Protein AF-A0A3D3L4N7-F1 (afdb_monomer_lite)

Foldseek 3Di:
DDDDDDDPPVVVVVLVVVCVVVVHDSVVVVVVVVVCVVVPVVPVPPPPPPPQDPCNVCVVVPPPDDPVDPDPPDDVVVCVCPCVVVPPDD

Sequence (90 aa):
MKATIEIPDELYRRVKAKTALQGRAIREVTVELYQRWLEGDAAGEAAEKPFVSAYEMMKDYCGKYNSGISDLSTNPVHLEGFGSDSMGHR

Secondary structure (DSSP, 8-state):
--------HHHHHHHHHHHHHTT--HHHHHHHHHHHHHT-TTSSS--------HHHHHTTTTTS---S-S-SS--HHHHTTTTSTTS---

Radius of gyration: 26.36 Å; chains: 1; bounding box: 55×46×54 Å

Structure (mmCIF, N/CA/C/O backbone):
data_AF-A0A3D3L4N7-F1
#
_entry.id   AF-A0A3D3L4N7-F1
#
loop_
_atom_site.group_PDB
_atom_site.id
_atom_site.type_symbol
_atom_site.label_atom_id
_atom_site.label_alt_id
_atom_site.label_comp_id
_atom_site.label_asym_id
_atom_site.label_entity_id
_atom_site.label_seq_id
_atom_site.pdbx_PDB_ins_code
_atom_site.Cartn_x
_atom_site.Cartn_y
_atom_site.Cartn_z
_atom_site.occupancy
_atom_site.B_iso_or_equiv
_atom_site.auth_seq_id
_atom_site.auth_comp_id
_atom_site.auth_asym_id
_atom_site.auth_atom_id
_atom_site.pdbx_PDB_model_num
ATOM 1 N N . MET A 1 1 ? -7.535 17.165 10.744 1.00 84.12 1 MET A N 1
ATOM 2 C CA . MET A 1 1 ? -8.886 16.612 10.994 1.00 84.12 1 MET A CA 1
ATOM 3 C C . MET A 1 1 ? -8.745 15.267 11.703 1.00 84.12 1 MET A C 1
ATOM 5 O O . MET A 1 1 ? -7.775 14.572 11.423 1.00 84.12 1 MET A O 1
ATOM 9 N N . LYS A 1 2 ? -9.646 14.916 12.632 1.00 86.06 2 LYS A N 1
ATOM 10 C CA . LYS A 1 2 ? -9.695 13.591 13.278 1.00 86.06 2 LYS A CA 1
ATOM 11 C C . LYS A 1 2 ? -10.911 12.839 12.736 1.00 86.06 2 LYS A C 1
ATOM 13 O O . LYS A 1 2 ? -11.990 13.416 12.693 1.00 86.06 2 LYS A O 1
ATOM 18 N N . ALA A 1 3 ? -10.720 11.584 12.348 1.00 88.75 3 ALA A N 1
ATOM 19 C CA . ALA A 1 3 ? -11.780 10.673 11.935 1.00 88.75 3 ALA A CA 1
ATOM 20 C C . ALA A 1 3 ? -11.652 9.371 12.734 1.00 88.75 3 ALA A C 1
ATOM 22 O O . ALA A 1 3 ? -10.537 8.959 13.061 1.00 88.75 3 ALA A O 1
ATOM 23 N N . THR A 1 4 ? -12.784 8.751 13.054 1.00 92.94 4 THR A N 1
ATOM 24 C CA . THR A 1 4 ? -12.847 7.435 13.697 1.00 92.94 4 THR A CA 1
ATOM 25 C C . THR A 1 4 ? -13.462 6.469 12.695 1.00 92.94 4 THR A C 1
ATOM 27 O O . THR A 1 4 ? -14.533 6.749 12.167 1.00 92.94 4 THR A O 1
ATOM 30 N N . ILE A 1 5 ? -12.767 5.368 12.417 1.00 89.00 5 ILE A N 1
ATOM 31 C CA . ILE A 1 5 ? -13.202 4.316 11.496 1.00 89.00 5 ILE A CA 1
ATOM 32 C C . ILE A 1 5 ? -13.242 2.991 12.248 1.00 89.00 5 ILE A C 1
ATOM 34 O O . ILE A 1 5 ? -12.336 2.695 13.030 1.00 89.00 5 ILE A O 1
ATOM 38 N N . GLU A 1 6 ? -14.285 2.203 12.020 1.00 93.88 6 GLU A N 1
ATOM 39 C CA . GLU A 1 6 ? -14.378 0.849 12.556 1.00 93.88 6 GLU A CA 1
ATOM 40 C C . GLU A 1 6 ? -13.681 -0.116 11.597 1.00 93.88 6 GLU A C 1
ATOM 42 O O . GLU A 1 6 ? -13.991 -0.167 10.408 1.00 93.88 6 GLU A O 1
ATOM 47 N N . ILE A 1 7 ? -12.695 -0.855 12.107 1.00 91.56 7 IL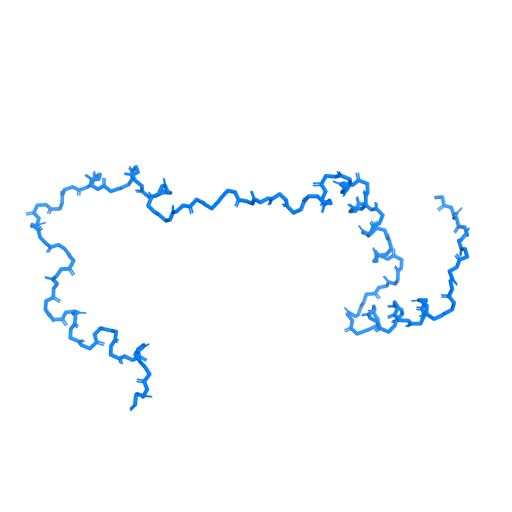E A N 1
ATOM 48 C CA . ILE A 1 7 ? -11.907 -1.820 11.336 1.00 91.56 7 ILE A CA 1
ATOM 49 C C . ILE A 1 7 ? -12.099 -3.188 11.993 1.00 91.56 7 ILE A C 1
ATOM 51 O O . ILE A 1 7 ? -11.917 -3.287 13.209 1.00 91.56 7 ILE A O 1
ATOM 55 N N . PRO A 1 8 ? -12.412 -4.251 11.230 1.00 96.81 8 PRO A N 1
ATOM 56 C CA . PRO A 1 8 ? -12.458 -5.605 11.770 1.00 96.81 8 PRO A CA 1
ATOM 57 C C . PRO A 1 8 ? -11.152 -5.967 12.492 1.00 96.81 8 PRO A C 1
ATOM 59 O O . PRO A 1 8 ? -10.062 -5.728 11.963 1.00 96.81 8 PRO A O 1
ATOM 62 N N . ASP A 1 9 ? -11.250 -6.569 13.683 1.00 93.94 9 ASP A N 1
ATOM 63 C CA . ASP A 1 9 ? -10.084 -6.823 14.548 1.00 93.94 9 ASP A CA 1
ATOM 64 C C . ASP A 1 9 ? -9.012 -7.670 13.845 1.00 93.94 9 ASP A C 1
ATOM 66 O O . ASP A 1 9 ? -7.820 -7.373 13.914 1.00 93.94 9 ASP A O 1
ATOM 70 N N . GLU A 1 10 ? -9.427 -8.682 13.080 1.00 95.38 10 GLU A N 1
ATOM 71 C CA . GLU A 1 10 ? -8.506 -9.528 12.318 1.00 95.38 10 GLU A CA 1
ATOM 72 C C . GLU A 1 10 ? -7.676 -8.719 11.307 1.00 95.38 10 GLU A C 1
ATOM 74 O O . GLU A 1 10 ? -6.453 -8.877 11.217 1.00 95.38 10 GLU A O 1
ATOM 79 N N . LEU A 1 11 ? -8.322 -7.798 10.586 1.00 93.38 11 LEU A N 1
ATOM 80 C CA . LEU A 1 11 ? -7.654 -6.931 9.620 1.00 93.38 11 LEU A CA 1
ATOM 81 C C . LEU A 1 11 ? -6.681 -5.984 10.331 1.00 93.38 11 LEU A C 1
ATOM 83 O O . LEU A 1 11 ? -5.529 -5.849 9.910 1.00 93.38 11 LEU A O 1
ATOM 87 N N . TYR A 1 12 ? -7.112 -5.384 11.442 1.00 93.88 12 TYR A N 1
ATOM 88 C CA . TYR A 1 12 ? -6.266 -4.500 12.237 1.00 93.88 12 TYR A CA 1
ATOM 89 C C . TYR A 1 12 ? -5.020 -5.220 12.774 1.00 93.88 12 TYR A C 1
ATOM 91 O O . TYR A 1 12 ? -3.910 -4.689 12.670 1.00 93.88 12 TYR A O 1
ATOM 99 N N . ARG A 1 13 ? -5.159 -6.457 13.272 1.00 94.62 13 ARG A N 1
ATOM 100 C CA . ARG A 1 13 ? -4.025 -7.273 13.743 1.00 94.62 13 ARG A CA 1
ATOM 101 C C . ARG A 1 13 ? -3.010 -7.544 12.639 1.00 94.62 13 ARG A C 1
ATOM 103 O O . ARG A 1 13 ? -1.810 -7.376 12.864 1.00 94.62 13 ARG A O 1
ATOM 110 N N . ARG A 1 14 ? -3.474 -7.924 11.445 1.00 95.00 14 ARG A N 1
ATOM 111 C CA . ARG A 1 14 ? -2.599 -8.191 10.291 1.00 95.00 14 ARG A CA 1
ATOM 112 C C . ARG A 1 14 ? -1.843 -6.940 9.853 1.00 95.00 14 ARG A C 1
ATOM 114 O O . ARG A 1 14 ? -0.636 -7.006 9.617 1.00 95.00 14 ARG A O 1
ATOM 121 N N . VAL A 1 15 ? -2.530 -5.800 9.787 1.00 93.19 15 VAL A N 1
ATOM 122 C CA . VAL A 1 15 ? -1.904 -4.515 9.448 1.00 93.19 15 VAL A CA 1
ATOM 123 C C . VAL A 1 15 ? -0.875 -4.132 10.507 1.00 93.19 15 VAL A C 1
ATOM 125 O O . VAL A 1 15 ? 0.268 -3.861 10.153 1.00 93.19 15 VAL A O 1
ATOM 128 N N . LYS A 1 16 ? -1.227 -4.206 11.796 1.00 93.00 16 LYS A N 1
ATOM 129 C CA . LYS A 1 16 ? -0.320 -3.893 12.910 1.00 93.00 16 LYS A CA 1
ATOM 130 C C . LYS A 1 16 ? 0.952 -4.742 12.882 1.00 93.00 16 LYS A C 1
ATOM 132 O O . LYS A 1 16 ? 2.040 -4.208 13.084 1.00 93.00 16 LYS A O 1
ATOM 137 N N . ALA A 1 17 ? 0.830 -6.043 12.612 1.00 95.56 17 ALA A N 1
ATOM 138 C CA . ALA A 1 17 ? 1.984 -6.926 12.470 1.00 95.56 17 ALA A CA 1
ATOM 139 C C . ALA A 1 17 ? 2.876 -6.497 11.293 1.00 95.56 17 ALA A C 1
ATOM 141 O O . ALA A 1 17 ? 4.086 -6.345 11.456 1.00 95.56 17 ALA A O 1
ATOM 142 N N . LYS A 1 18 ? 2.281 -6.224 10.125 1.00 94.56 18 LYS A N 1
ATOM 143 C CA . LYS A 1 18 ? 3.016 -5.792 8.928 1.00 94.56 18 LYS A CA 1
ATOM 144 C C . LYS A 1 18 ? 3.735 -4.456 9.134 1.00 94.56 18 LYS A C 1
ATOM 146 O O . LYS A 1 18 ? 4.897 -4.335 8.757 1.00 94.56 18 LYS A O 1
ATOM 151 N N . THR A 1 19 ? 3.083 -3.470 9.750 1.00 95.44 19 THR A N 1
ATOM 152 C CA . THR A 1 19 ? 3.699 -2.160 10.003 1.00 95.44 19 THR A CA 1
ATOM 153 C C . THR A 1 19 ? 4.806 -2.243 11.050 1.00 95.44 19 THR A C 1
ATOM 155 O O . THR A 1 19 ? 5.832 -1.588 10.891 1.00 95.44 19 THR A O 1
ATOM 158 N N . ALA A 1 20 ? 4.643 -3.090 12.075 1.00 93.62 20 ALA A N 1
ATOM 159 C CA . ALA A 1 20 ? 5.680 -3.334 13.077 1.00 93.62 20 ALA A CA 1
ATOM 160 C C . ALA A 1 20 ? 6.942 -3.953 12.457 1.00 93.62 20 ALA A C 1
ATOM 162 O O . ALA A 1 20 ? 8.042 -3.486 12.734 1.00 93.62 20 ALA A O 1
ATOM 163 N N . LEU A 1 21 ? 6.785 -4.937 11.562 1.00 94.44 21 LEU A N 1
ATOM 164 C CA . LEU A 1 21 ? 7.909 -5.535 10.829 1.00 94.44 21 LEU A CA 1
ATOM 165 C C . LEU A 1 21 ? 8.645 -4.524 9.940 1.00 94.44 21 LEU A C 1
ATOM 167 O O . LEU A 1 21 ? 9.851 -4.631 9.751 1.00 94.44 21 LEU A O 1
ATOM 171 N N . GLN A 1 22 ? 7.927 -3.539 9.402 1.00 92.12 22 GLN A N 1
ATOM 172 C CA . GLN A 1 22 ? 8.497 -2.480 8.568 1.00 92.12 22 GLN A CA 1
ATOM 173 C C . GLN A 1 22 ? 9.038 -1.293 9.384 1.00 92.12 22 GLN A C 1
ATOM 175 O O . GLN A 1 22 ? 9.586 -0.366 8.794 1.00 92.12 22 GLN A O 1
ATOM 180 N N . GLY A 1 23 ? 8.863 -1.288 10.712 1.00 94.06 23 GLY A N 1
ATOM 181 C CA . GLY A 1 23 ? 9.249 -0.169 11.575 1.00 94.06 23 GLY A CA 1
ATOM 182 C C . GLY A 1 23 ? 8.460 1.120 11.315 1.00 94.06 23 GLY A C 1
ATOM 183 O O . GLY A 1 23 ? 8.945 2.204 11.626 1.00 94.06 23 GLY A O 1
ATOM 184 N N . ARG A 1 24 ? 7.262 1.023 10.725 1.00 94.25 24 ARG A N 1
ATOM 185 C CA . ARG A 1 24 ? 6.437 2.178 10.333 1.00 94.25 24 ARG A CA 1
ATOM 186 C C . ARG A 1 24 ? 5.232 2.339 11.249 1.00 94.25 24 ARG A C 1
ATOM 188 O O . ARG A 1 24 ? 4.664 1.358 11.736 1.00 94.25 24 ARG A O 1
ATOM 195 N N . ALA A 1 25 ? 4.788 3.578 11.445 1.00 92.62 25 ALA A N 1
ATOM 196 C CA . ALA A 1 25 ? 3.559 3.841 12.183 1.00 92.62 25 ALA A CA 1
ATOM 197 C C . ALA A 1 25 ? 2.326 3.496 11.330 1.00 92.62 25 ALA A C 1
ATOM 199 O O . ALA A 1 25 ? 2.269 3.818 10.143 1.00 92.62 25 ALA A O 1
ATOM 200 N N . ILE A 1 26 ? 1.287 2.917 11.950 1.00 90.75 26 ILE A N 1
ATOM 201 C CA . ILE A 1 26 ? 0.020 2.590 11.264 1.00 90.75 26 ILE A CA 1
ATOM 202 C C . ILE A 1 26 ? -0.557 3.829 10.571 1.00 90.75 26 ILE A C 1
ATOM 204 O O . ILE A 1 26 ? -0.976 3.750 9.424 1.00 90.75 26 ILE A O 1
ATOM 208 N N . ARG A 1 27 ? -0.502 4.993 11.231 1.00 90.62 27 ARG A N 1
ATOM 209 C CA . ARG A 1 27 ? -1.000 6.260 10.681 1.00 90.62 27 ARG A CA 1
ATOM 210 C C . ARG A 1 27 ? -0.339 6.634 9.353 1.00 90.62 27 ARG A C 1
ATOM 212 O O . ARG A 1 27 ? -1.039 7.075 8.450 1.00 90.62 27 ARG A O 1
ATOM 219 N N . GLU A 1 28 ? 0.976 6.480 9.238 1.00 91.56 28 GLU A N 1
ATOM 220 C CA . GLU A 1 28 ? 1.717 6.825 8.017 1.00 91.56 28 GLU A CA 1
ATOM 221 C C . GLU A 1 28 ? 1.309 5.918 6.861 1.00 91.56 28 GLU A C 1
ATOM 223 O O . GLU A 1 28 ? 0.998 6.399 5.775 1.00 91.56 28 GLU A O 1
ATOM 228 N N . VAL A 1 29 ? 1.236 4.612 7.127 1.00 92.25 29 VAL A N 1
ATOM 229 C CA . VAL A 1 29 ? 0.807 3.614 6.142 1.00 92.25 29 VAL A CA 1
ATOM 230 C C . VAL A 1 29 ? -0.637 3.863 5.714 1.00 92.25 29 VAL A C 1
ATOM 232 O O . VAL A 1 29 ? -0.947 3.795 4.531 1.00 92.25 29 VAL A O 1
ATOM 235 N N . THR A 1 30 ? -1.526 4.202 6.647 1.00 91.94 30 THR A N 1
ATOM 236 C CA . THR A 1 30 ? -2.921 4.533 6.342 1.00 91.94 30 THR A CA 1
ATOM 237 C C . THR A 1 30 ? -3.040 5.777 5.457 1.00 91.94 30 THR A C 1
ATOM 239 O O . THR A 1 30 ? -3.815 5.758 4.507 1.00 91.94 30 THR A O 1
ATOM 242 N N . VAL A 1 31 ? -2.277 6.842 5.729 1.00 91.94 31 VAL A N 1
ATOM 243 C CA . VAL A 1 31 ? -2.287 8.059 4.895 1.00 91.94 31 VAL A CA 1
ATOM 244 C C . VAL A 1 31 ? -1.779 7.761 3.487 1.00 91.94 31 VAL A C 1
ATOM 246 O O . VAL A 1 31 ? -2.435 8.144 2.524 1.00 91.94 31 VAL A O 1
ATOM 249 N N . GLU A 1 32 ? -0.669 7.032 3.368 1.00 90.75 32 GLU A N 1
ATOM 250 C CA . GLU A 1 32 ? -0.116 6.618 2.075 1.00 90.75 32 GLU A CA 1
ATOM 251 C C . GLU A 1 32 ? -1.112 5.760 1.285 1.00 90.75 32 GLU A C 1
ATOM 253 O O . GLU A 1 32 ? -1.274 5.951 0.085 1.00 90.75 32 GLU A O 1
ATOM 258 N N . LEU A 1 33 ? -1.819 4.838 1.946 1.00 90.12 33 LEU A N 1
ATOM 259 C CA . LEU A 1 33 ? -2.851 4.025 1.304 1.00 90.12 33 LEU A CA 1
ATOM 260 C C . LEU A 1 33 ? -4.039 4.866 0.832 1.00 90.12 33 LEU A C 1
ATOM 262 O O . LEU A 1 33 ? -4.525 4.631 -0.268 1.00 90.12 33 LEU A O 1
ATOM 266 N N . TYR A 1 34 ? -4.487 5.852 1.617 1.00 91.25 34 TYR A N 1
ATOM 267 C CA . TYR A 1 34 ? -5.539 6.772 1.178 1.00 91.25 34 TYR A CA 1
ATOM 268 C C . TYR A 1 34 ? -5.093 7.629 -0.007 1.00 91.25 34 TYR A C 1
ATOM 270 O O . TYR A 1 34 ? -5.861 7.794 -0.947 1.00 91.25 34 TYR A O 1
ATOM 278 N N . GLN A 1 35 ? -3.861 8.142 0.014 1.00 90.94 35 GLN A N 1
ATOM 279 C CA . GLN A 1 35 ? -3.292 8.894 -1.106 1.00 90.94 35 GLN A CA 1
ATOM 280 C C . GLN A 1 35 ? -3.217 8.026 -2.357 1.00 90.94 35 GLN A C 1
ATOM 282 O O . GLN A 1 35 ? -3.773 8.405 -3.376 1.00 90.94 35 GLN A O 1
ATOM 287 N N . ARG A 1 36 ? -2.654 6.819 -2.253 1.00 88.56 36 ARG A N 1
ATOM 288 C CA . ARG A 1 36 ? -2.596 5.862 -3.366 1.00 88.56 36 ARG A CA 1
ATOM 289 C C . ARG A 1 36 ? -3.965 5.459 -3.884 1.00 88.56 36 ARG A C 1
ATOM 291 O O . ARG A 1 36 ? -4.105 5.241 -5.075 1.00 88.56 36 ARG A O 1
ATOM 298 N N . TRP A 1 37 ? -4.952 5.320 -3.004 1.00 86.62 37 TRP A N 1
ATOM 299 C CA . TRP A 1 37 ? -6.318 5.005 -3.407 1.00 86.62 37 TRP A CA 1
ATOM 300 C C . TRP A 1 37 ? -6.944 6.167 -4.190 1.00 86.62 37 TRP A C 1
ATOM 302 O O . TRP A 1 37 ? -7.525 5.941 -5.243 1.00 86.62 37 TRP A O 1
ATOM 312 N N . LEU A 1 38 ? -6.740 7.412 -3.744 1.00 87.88 38 LEU A N 1
ATOM 313 C CA . LEU A 1 38 ? -7.190 8.614 -4.462 1.00 87.88 38 LEU A CA 1
ATOM 314 C C . LEU A 1 38 ? -6.422 8.856 -5.769 1.00 87.88 38 LEU A C 1
ATOM 316 O O . LEU A 1 38 ? -7.001 9.307 -6.750 1.00 87.88 38 LEU A O 1
ATOM 320 N N . GLU A 1 39 ? -5.130 8.543 -5.790 1.00 84.31 39 GLU A N 1
ATOM 321 C CA . GLU A 1 39 ? -4.286 8.545 -6.987 1.00 84.31 39 GLU A CA 1
ATOM 322 C C . GLU A 1 39 ? -4.633 7.376 -7.933 1.00 84.31 39 GLU A C 1
ATOM 324 O O . GLU A 1 39 ? -4.161 7.350 -9.067 1.00 84.31 39 GLU A O 1
ATOM 329 N N . GLY A 1 40 ? -5.438 6.402 -7.481 1.00 61.06 40 GLY A N 1
ATOM 330 C CA . GLY A 1 40 ? -5.381 5.017 -7.947 1.00 61.06 40 GLY A CA 1
ATOM 331 C C . GLY A 1 40 ? -6.702 4.306 -8.237 1.00 61.06 40 GLY A C 1
ATOM 332 O O . GLY A 1 40 ? -6.660 3.097 -8.442 1.00 61.06 40 GLY A O 1
ATOM 333 N N . ASP A 1 41 ? -7.808 5.026 -8.446 1.00 53.69 41 ASP A N 1
ATOM 334 C CA . ASP A 1 41 ? -8.745 4.639 -9.525 1.00 53.69 41 ASP A CA 1
ATOM 335 C C . ASP A 1 41 ? -8.079 4.766 -10.921 1.00 53.69 41 ASP A C 1
ATOM 337 O O . ASP A 1 41 ? -8.655 4.376 -11.929 1.00 53.69 41 ASP A O 1
ATOM 341 N N . ALA A 1 42 ? -6.821 5.230 -10.988 1.00 51.66 42 ALA A N 1
ATOM 342 C CA . ALA A 1 42 ? -5.920 5.083 -12.134 1.00 51.66 42 ALA A CA 1
ATOM 343 C C . ALA A 1 42 ? -4.912 3.912 -12.001 1.00 51.66 42 ALA A C 1
ATOM 345 O O . ALA A 1 42 ? -4.044 3.758 -12.856 1.00 51.66 42 ALA A O 1
ATOM 34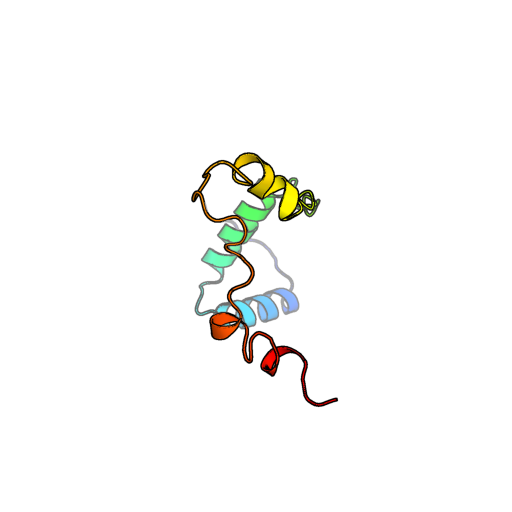6 N N . ALA A 1 43 ? -4.989 3.095 -10.938 1.00 49.84 43 ALA A N 1
ATOM 347 C CA . ALA A 1 43 ? -4.059 1.984 -10.670 1.00 49.84 43 ALA A CA 1
ATOM 348 C C . ALA A 1 43 ? -4.752 0.612 -10.508 1.00 49.84 43 ALA A C 1
ATOM 350 O O . ALA A 1 43 ? -4.093 -0.379 -10.186 1.00 49.84 43 ALA A O 1
ATOM 351 N N . GLY A 1 44 ? -6.073 0.546 -10.728 1.00 45.97 44 GLY A N 1
ATOM 352 C CA . GLY A 1 44 ? -6.820 -0.705 -10.935 1.00 45.97 44 GLY A CA 1
ATOM 353 C C . GLY A 1 44 ? -6.599 -1.311 -12.325 1.00 45.97 44 GLY A C 1
ATOM 354 O O . GLY A 1 44 ? -6.771 -2.510 -12.525 1.00 45.97 44 GLY A O 1
ATOM 355 N N . GLU A 1 45 ? -6.113 -0.507 -13.260 1.00 47.66 45 GLU A N 1
ATOM 356 C CA . GLU A 1 45 ? -5.384 -0.991 -14.415 1.00 47.66 45 GLU A CA 1
ATOM 357 C C . GLU A 1 45 ? -3.923 -0.962 -13.990 1.00 47.66 45 GLU A C 1
ATOM 359 O O . GLU A 1 45 ? -3.335 0.101 -13.788 1.00 47.66 45 GLU A O 1
ATOM 364 N N . ALA A 1 46 ? -3.313 -2.135 -13.818 1.00 48.75 46 ALA A N 1
ATOM 365 C CA . ALA A 1 46 ? -1.890 -2.227 -14.066 1.00 48.75 46 ALA A CA 1
ATOM 366 C C . ALA A 1 46 ? -1.727 -1.691 -15.485 1.00 48.75 46 ALA A C 1
ATOM 368 O O . ALA A 1 46 ? -1.996 -2.428 -16.428 1.00 48.75 46 ALA A O 1
ATOM 369 N N . ALA A 1 47 ? -1.427 -0.393 -15.615 1.00 51.62 47 ALA A N 1
ATOM 370 C CA . ALA A 1 47 ? -1.086 0.225 -16.872 1.00 51.62 47 ALA A CA 1
ATOM 371 C C . ALA A 1 47 ? -0.003 -0.681 -17.425 1.00 51.62 47 ALA A C 1
ATOM 373 O O . ALA A 1 47 ? 1.104 -0.741 -16.877 1.00 51.62 47 ALA A O 1
ATOM 374 N N . GLU A 1 48 ? -0.405 -1.501 -18.390 1.00 54.22 48 GLU A N 1
ATOM 375 C CA . GLU A 1 48 ? 0.438 -2.421 -19.106 1.00 54.22 48 GLU A CA 1
ATOM 376 C C . GLU A 1 48 ? 1.473 -1.495 -19.710 1.00 54.22 48 GLU A C 1
ATOM 378 O O . GLU A 1 48 ? 1.201 -0.788 -20.679 1.00 54.22 48 GLU A O 1
ATOM 383 N N . LYS A 1 49 ? 2.609 -1.337 -19.018 1.00 59.72 49 LYS A N 1
ATOM 384 C CA . LYS A 1 49 ? 3.694 -0.521 -19.538 1.00 59.72 49 LYS A CA 1
ATOM 385 C C . LYS A 1 49 ? 3.940 -1.142 -20.898 1.00 59.72 49 LYS A C 1
ATOM 387 O O . LYS A 1 49 ? 4.229 -2.345 -20.913 1.00 59.72 49 LYS A O 1
ATOM 392 N N . PRO A 1 50 ? 3.748 -0.397 -22.002 1.00 65.06 50 PRO A N 1
ATOM 393 C CA . PRO A 1 50 ? 3.896 -0.985 -23.315 1.00 65.06 50 PRO A CA 1
ATOM 394 C C . PRO A 1 50 ? 5.257 -1.662 -23.308 1.00 65.06 50 PRO A C 1
ATOM 396 O O . PRO A 1 50 ? 6.233 -1.073 -22.833 1.00 65.06 50 PRO A O 1
ATOM 399 N N . PHE A 1 51 ? 5.292 -2.940 -23.680 1.00 69.81 51 PHE A N 1
ATOM 400 C CA . PHE A 1 51 ? 6.542 -3.674 -23.751 1.00 69.81 51 PHE A CA 1
ATOM 401 C C . PHE A 1 51 ? 7.381 -3.005 -24.838 1.00 69.81 51 PHE A C 1
ATOM 403 O O . PHE A 1 51 ? 7.253 -3.312 -26.019 1.00 69.81 51 PHE A O 1
ATOM 410 N N . VAL A 1 52 ? 8.191 -2.025 -24.441 1.00 80.62 52 VAL A N 1
ATOM 411 C CA . VAL A 1 52 ? 9.120 -1.362 -25.343 1.00 80.62 52 VAL A CA 1
ATOM 412 C C . VAL A 1 52 ? 10.314 -2.287 -25.444 1.00 80.62 52 VAL A C 1
ATOM 414 O O . VAL A 1 52 ? 11.011 -2.546 -24.459 1.00 80.62 52 VAL A O 1
ATOM 417 N N . SER A 1 53 ? 10.526 -2.836 -26.635 1.00 84.12 53 SER A N 1
ATOM 418 C CA . SER A 1 53 ? 11.677 -3.701 -26.864 1.00 84.12 53 SER A CA 1
ATOM 419 C C . SER A 1 53 ? 12.976 -2.909 -26.676 1.00 84.12 53 SER A C 1
ATOM 421 O O . SER A 1 53 ? 13.047 -1.715 -26.979 1.00 84.12 53 SER A O 1
ATOM 423 N N . ALA A 1 54 ? 14.042 -3.582 -26.234 1.00 81.69 54 ALA A N 1
ATOM 424 C CA . ALA A 1 54 ? 15.368 -2.963 -26.143 1.00 81.69 54 ALA A CA 1
ATOM 425 C C . ALA A 1 54 ? 15.813 -2.346 -27.487 1.00 81.69 54 ALA A C 1
ATOM 427 O O . ALA A 1 54 ? 16.510 -1.333 -27.504 1.00 81.69 54 ALA A O 1
ATOM 428 N N . TYR A 1 55 ? 15.356 -2.917 -28.609 1.00 82.94 55 TYR A N 1
ATOM 429 C CA . TYR A 1 55 ? 15.565 -2.372 -29.948 1.00 82.94 55 TYR A CA 1
ATOM 430 C C . TYR A 1 55 ? 14.914 -0.993 -30.125 1.00 82.94 55 TYR A C 1
ATOM 432 O O . TYR A 1 55 ? 15.582 -0.054 -30.552 1.00 82.94 55 TYR A O 1
ATOM 440 N N . GLU A 1 56 ? 13.639 -0.837 -29.763 1.00 87.06 56 GLU A N 1
ATOM 441 C CA . GLU A 1 56 ? 12.920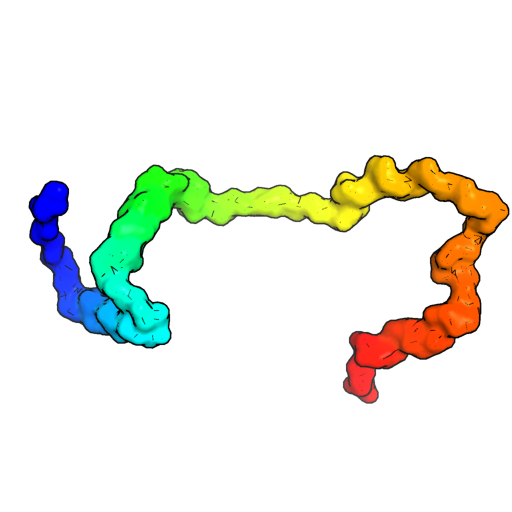 0.433 -29.927 1.00 87.06 56 GLU A CA 1
ATOM 442 C C . GLU A 1 56 ? 13.524 1.575 -29.109 1.00 87.06 56 GLU A C 1
ATOM 444 O O . GLU A 1 56 ? 13.546 2.709 -29.586 1.00 87.06 56 GLU A O 1
ATOM 449 N N . MET A 1 57 ? 14.057 1.278 -27.920 1.00 85.31 57 MET A N 1
ATOM 450 C CA . MET A 1 57 ? 14.741 2.269 -27.082 1.00 85.31 57 MET A CA 1
ATOM 451 C C . MET A 1 57 ? 16.080 2.727 -27.678 1.00 85.31 57 MET A C 1
ATOM 453 O O . MET A 1 57 ? 16.478 3.873 -27.481 1.00 85.31 57 MET A O 1
ATOM 457 N N . MET A 1 58 ? 16.787 1.838 -28.386 1.00 85.38 58 MET A N 1
ATOM 458 C CA . MET A 1 58 ? 18.178 2.055 -28.809 1.00 85.38 58 MET A CA 1
ATOM 459 C C . MET A 1 58 ? 18.345 2.347 -30.306 1.00 85.38 58 MET A C 1
ATOM 461 O O . MET A 1 58 ? 19.442 2.720 -30.726 1.00 85.38 58 MET A O 1
ATOM 465 N N . LYS A 1 59 ? 17.282 2.229 -31.113 1.00 86.94 59 LYS A N 1
ATOM 466 C CA . LYS A 1 59 ? 17.329 2.389 -32.580 1.00 86.94 59 LYS A CA 1
ATOM 467 C C . LYS A 1 59 ? 17.970 3.702 -33.041 1.00 86.94 59 LYS A C 1
ATOM 469 O O . LYS A 1 59 ? 18.721 3.700 -34.009 1.00 86.94 59 LYS A O 1
ATOM 474 N N . ASP A 1 60 ? 17.749 4.795 -32.311 1.00 85.69 60 ASP A N 1
ATOM 475 C CA . ASP A 1 60 ? 18.279 6.118 -32.664 1.00 85.69 60 ASP A CA 1
ATOM 476 C C . ASP A 1 60 ? 19.773 6.266 -3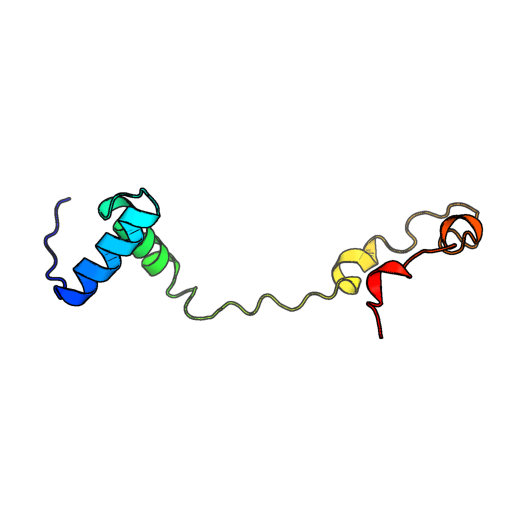2.342 1.00 85.69 60 ASP A C 1
ATOM 478 O O . ASP A 1 60 ? 20.393 7.265 -32.710 1.00 85.69 60 ASP A O 1
ATOM 482 N N . TYR A 1 61 ? 20.356 5.314 -31.616 1.00 81.88 61 TYR A N 1
ATOM 483 C CA . TYR A 1 61 ? 21.768 5.296 -31.238 1.00 81.88 61 TYR A CA 1
ATOM 484 C C . TYR A 1 61 ? 22.576 4.277 -32.048 1.00 81.88 61 TYR A C 1
ATOM 486 O O . TYR A 1 61 ? 23.797 4.414 -32.154 1.00 81.88 61 TYR A O 1
ATOM 494 N N . CYS A 1 62 ? 21.919 3.297 -32.672 1.00 77.06 62 CYS A N 1
ATOM 495 C CA . CYS A 1 62 ? 22.563 2.350 -33.574 1.00 77.06 62 CYS A CA 1
ATOM 496 C C . CYS A 1 62 ? 23.171 3.074 -34.790 1.00 77.06 62 CYS A C 1
ATOM 498 O O . CYS A 1 62 ? 22.477 3.758 -35.534 1.00 77.06 62 CYS A O 1
ATOM 500 N N . GLY A 1 63 ? 24.481 2.919 -35.001 1.00 75.19 63 GLY A N 1
ATOM 501 C CA . GLY A 1 63 ? 25.173 3.443 -36.187 1.00 75.19 63 GLY A CA 1
ATOM 502 C C . GLY A 1 63 ? 25.473 4.948 -36.183 1.00 75.19 63 GLY A C 1
ATOM 503 O O . GLY A 1 63 ? 25.993 5.455 -37.173 1.00 75.19 63 GLY A O 1
ATOM 504 N N . LYS A 1 64 ? 25.209 5.674 -35.084 1.00 78.19 64 LYS A N 1
ATOM 505 C CA . LYS A 1 64 ? 25.530 7.115 -34.974 1.00 78.19 64 LYS A CA 1
ATOM 506 C C . LYS A 1 64 ? 27.027 7.431 -35.020 1.00 78.19 64 LYS A C 1
ATOM 508 O O . LYS A 1 64 ? 27.396 8.566 -35.307 1.00 78.19 64 LYS A O 1
ATOM 513 N N . TYR A 1 65 ? 27.880 6.459 -34.717 1.00 72.38 65 TYR A N 1
ATOM 514 C CA . TYR A 1 65 ? 29.324 6.633 -34.700 1.00 72.38 65 TYR A CA 1
ATOM 515 C C . TYR A 1 65 ? 29.984 5.627 -35.639 1.00 72.38 65 TYR A C 1
ATOM 517 O O . TYR A 1 65 ? 29.797 4.421 -35.490 1.00 72.38 65 TYR A O 1
ATOM 525 N N . ASN A 1 66 ? 30.762 6.133 -36.595 1.00 74.62 66 ASN A N 1
ATOM 526 C CA . ASN A 1 66 ? 31.616 5.316 -37.443 1.00 74.62 66 ASN A CA 1
ATOM 527 C C . ASN A 1 66 ? 33.034 5.343 -36.866 1.00 74.62 66 ASN A C 1
ATOM 529 O O . ASN A 1 66 ? 33.732 6.350 -36.972 1.00 74.62 66 ASN A O 1
ATOM 533 N N . SER A 1 67 ? 33.448 4.239 -36.250 1.00 73.69 67 SER A N 1
ATOM 534 C CA . SER A 1 67 ? 34.790 4.080 -35.683 1.00 73.69 67 SER A CA 1
ATOM 535 C C . SER A 1 67 ? 35.884 3.884 -36.736 1.00 73.69 67 SER A C 1
ATOM 537 O O . SER A 1 67 ? 37.059 3.855 -36.382 1.00 73.69 67 SER A O 1
ATOM 539 N N . GLY A 1 68 ? 35.525 3.698 -38.013 1.00 75.50 68 GLY A N 1
ATOM 540 C CA . GLY A 1 68 ? 36.458 3.312 -39.074 1.00 75.50 68 GLY A CA 1
ATOM 541 C C . GLY A 1 68 ? 36.931 1.855 -38.988 1.00 75.50 68 GLY A C 1
ATOM 542 O O . GLY A 1 68 ? 37.706 1.417 -39.834 1.00 75.50 68 GLY A O 1
ATOM 543 N N . ILE A 1 69 ? 36.457 1.098 -37.994 1.00 70.12 69 ILE A N 1
ATOM 544 C CA . ILE A 1 69 ? 36.765 -0.317 -37.785 1.00 70.12 69 ILE A CA 1
ATOM 545 C C . ILE A 1 69 ? 35.499 -1.107 -38.116 1.00 70.12 69 ILE A C 1
ATOM 547 O O . ILE A 1 69 ? 34.438 -0.840 -37.554 1.00 70.12 69 ILE A O 1
ATOM 551 N N . SER A 1 70 ? 35.606 -2.062 -39.043 1.00 64.69 70 SER A N 1
ATOM 552 C CA . SER A 1 70 ? 34.464 -2.816 -39.581 1.00 64.69 70 SER A CA 1
ATOM 553 C C . SER A 1 70 ? 33.749 -3.674 -38.541 1.00 64.69 70 SER A C 1
ATOM 555 O O . SER A 1 70 ? 32.557 -3.925 -38.676 1.00 64.69 70 SER A O 1
ATOM 557 N N . ASP A 1 71 ? 34.477 -4.126 -37.522 1.00 73.19 71 ASP A N 1
ATOM 558 C CA . ASP A 1 71 ? 33.942 -4.969 -36.467 1.00 73.19 71 ASP A CA 1
ATOM 559 C C . ASP A 1 71 ? 34.508 -4.553 -35.108 1.00 73.19 71 ASP A C 1
ATOM 561 O O . ASP A 1 71 ? 35.675 -4.779 -34.796 1.00 73.19 71 ASP A O 1
ATOM 565 N N . LEU A 1 72 ? 33.664 -3.902 -34.311 1.00 69.19 72 LEU A N 1
ATOM 566 C CA . LEU A 1 72 ? 33.949 -3.588 -32.910 1.00 69.19 72 LEU A CA 1
ATOM 567 C C . LEU A 1 72 ? 33.391 -4.648 -31.950 1.00 69.19 72 LEU A C 1
ATOM 569 O O . LEU A 1 72 ? 33.711 -4.624 -30.764 1.00 69.19 72 LEU A O 1
ATOM 573 N N . SER A 1 73 ? 32.525 -5.534 -32.444 1.00 66.38 73 SER A N 1
ATOM 574 C CA . SER A 1 73 ? 31.827 -6.549 -31.651 1.00 66.38 73 SER A CA 1
ATOM 575 C C . SER A 1 73 ? 32.591 -7.868 -31.559 1.00 66.38 73 SER A C 1
ATOM 577 O O . SER A 1 73 ? 32.413 -8.602 -30.589 1.00 66.38 73 SER A O 1
ATOM 579 N N . THR A 1 74 ? 33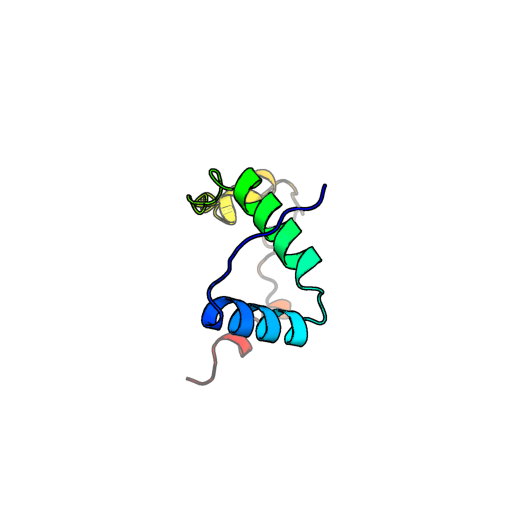.473 -8.147 -32.517 1.00 65.06 74 THR A N 1
ATOM 580 C CA . THR A 1 74 ? 34.252 -9.384 -32.579 1.00 65.06 74 THR A CA 1
ATOM 581 C C . THR A 1 74 ? 35.727 -9.078 -32.389 1.00 65.06 74 THR A C 1
ATOM 583 O O . THR A 1 74 ? 36.494 -8.969 -33.343 1.00 65.06 74 THR A O 1
ATOM 586 N N . ASN A 1 75 ? 36.153 -8.963 -31.132 1.00 69.56 75 ASN A N 1
ATOM 587 C CA . ASN A 1 75 ? 37.565 -9.128 -30.809 1.00 69.56 75 ASN A CA 1
ATOM 588 C C . ASN A 1 75 ? 37.768 -10.542 -30.242 1.00 69.56 75 ASN A C 1
ATOM 590 O O . ASN A 1 75 ? 37.344 -10.791 -29.112 1.00 69.56 75 ASN A O 1
ATOM 594 N N . PRO A 1 76 ? 38.424 -11.458 -30.980 1.00 67.75 76 PRO A N 1
ATOM 595 C CA . PRO A 1 76 ? 38.651 -12.833 -30.534 1.00 67.75 76 PRO A CA 1
ATOM 596 C C . PRO A 1 76 ? 39.325 -12.926 -29.160 1.00 67.75 76 PRO A C 1
ATOM 598 O O . PRO A 1 76 ? 38.982 -13.804 -28.378 1.00 67.75 76 PRO A O 1
ATOM 601 N N . VAL A 1 77 ? 40.217 -11.983 -28.833 1.00 70.81 77 VAL A N 1
ATOM 602 C CA . VAL A 1 77 ? 40.910 -11.922 -27.534 1.00 70.81 77 VAL A CA 1
ATOM 603 C C . VAL A 1 77 ? 39.964 -11.522 -26.394 1.00 70.81 77 VAL A C 1
ATOM 605 O O . VAL A 1 77 ? 40.173 -11.918 -25.254 1.00 70.81 77 VAL A O 1
ATOM 608 N N . HIS A 1 78 ? 38.917 -10.738 -26.669 1.00 66.19 78 HIS A N 1
ATOM 609 C CA . HIS A 1 78 ? 37.952 -10.291 -25.650 1.00 66.19 78 HIS A CA 1
ATOM 610 C C . HIS A 1 78 ? 36.699 -11.170 -25.560 1.00 66.19 78 HIS A C 1
ATOM 612 O O . HIS A 1 78 ? 35.911 -11.007 -24.633 1.00 66.19 78 HIS A O 1
ATOM 618 N N . LEU A 1 79 ? 36.506 -12.080 -26.518 1.00 70.88 79 LEU A N 1
ATOM 619 C CA . LEU A 1 79 ? 35.395 -13.032 -26.537 1.00 70.88 79 LEU A CA 1
ATOM 620 C C . LEU A 1 79 ? 35.782 -14.420 -26.006 1.00 70.88 79 LEU A C 1
ATOM 622 O O . LEU A 1 79 ? 34.902 -15.253 -25.789 1.00 70.88 79 LEU A O 1
ATOM 626 N N . GLU A 1 80 ? 37.071 -14.681 -25.771 1.00 74.00 80 GLU A N 1
ATOM 627 C CA . GLU A 1 80 ? 37.533 -15.916 -25.138 1.00 74.00 80 GLU A CA 1
ATOM 628 C C . GLU A 1 80 ? 36.954 -16.027 -23.714 1.00 74.00 80 GLU A C 1
ATOM 630 O O . GLU A 1 80 ? 37.183 -15.169 -22.864 1.00 74.00 80 GLU A O 1
ATOM 635 N N . GLY A 1 81 ? 36.138 -17.057 -23.466 1.00 69.00 81 GLY A N 1
ATOM 636 C CA . GLY A 1 81 ? 35.435 -17.246 -22.187 1.00 69.00 81 GLY A CA 1
ATOM 637 C C . GLY A 1 81 ? 34.211 -16.343 -21.975 1.00 69.00 81 GLY A C 1
ATOM 638 O O . GLY A 1 81 ? 33.594 -16.373 -20.912 1.00 69.00 81 GLY A O 1
ATOM 639 N N . PHE A 1 82 ? 33.803 -15.544 -22.965 1.00 72.62 82 PHE A N 1
ATOM 640 C CA . PHE A 1 82 ? 32.613 -14.708 -22.822 1.00 72.62 82 PHE A CA 1
ATOM 641 C C . PHE A 1 82 ? 31.336 -15.564 -22.870 1.00 72.62 82 PHE A C 1
ATOM 643 O O . PHE A 1 82 ? 31.033 -16.206 -23.874 1.00 72.62 82 PHE A O 1
ATOM 650 N N . GLY A 1 83 ? 30.572 -15.580 -21.774 1.00 69.19 83 GLY A N 1
ATOM 651 C CA . GLY A 1 83 ? 29.311 -16.326 -21.675 1.00 69.19 83 GLY A CA 1
ATOM 652 C C . GLY A 1 83 ? 29.450 -17.828 -21.391 1.00 69.19 83 GLY A C 1
ATOM 653 O O . GLY A 1 83 ? 28.442 -18.533 -21.378 1.00 69.19 83 GLY A O 1
ATOM 654 N N . SER A 1 84 ? 30.661 -18.332 -21.122 1.00 66.25 84 SER A N 1
ATOM 655 C CA . SER A 1 84 ? 30.848 -19.711 -20.636 1.00 66.25 84 SER A CA 1
ATOM 656 C C . SER A 1 84 ? 30.200 -19.926 -19.268 1.00 66.25 84 SER A C 1
ATOM 658 O O . SER A 1 84 ? 29.640 -20.986 -18.998 1.00 66.25 84 SER A O 1
ATOM 660 N N . ASP A 1 85 ? 30.218 -18.890 -18.435 1.00 66.44 85 ASP A N 1
ATOM 661 C CA . ASP A 1 85 ? 29.808 -18.966 -17.032 1.00 66.44 85 ASP A CA 1
ATOM 662 C C . ASP A 1 85 ? 28.284 -18.836 -16.864 1.00 66.44 85 ASP A C 1
ATOM 664 O O . ASP A 1 85 ? 27.731 -19.163 -15.815 1.00 66.44 85 ASP A O 1
ATOM 668 N N . SER A 1 86 ? 27.580 -18.377 -17.904 1.00 65.19 86 SER A N 1
ATOM 669 C CA . SER A 1 86 ? 26.130 -18.150 -17.895 1.00 65.19 86 SER A CA 1
ATOM 670 C C . SER A 1 86 ? 25.307 -19.337 -18.406 1.00 65.19 86 SER A C 1
ATOM 672 O O . SER A 1 86 ? 24.083 -19.312 -18.292 1.00 65.19 86 SER A O 1
ATOM 674 N N . MET A 1 87 ? 25.944 -20.389 -18.932 1.00 6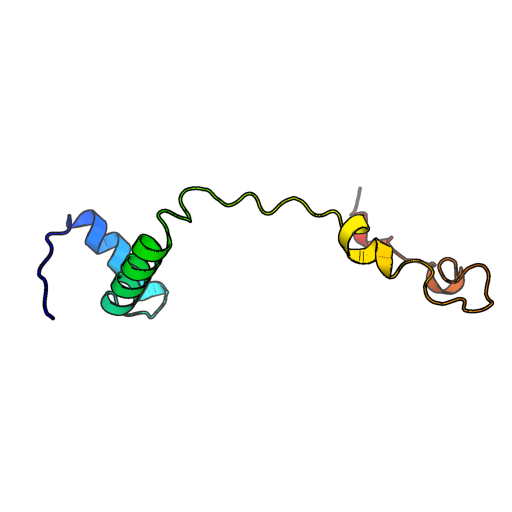4.19 87 MET A N 1
ATOM 675 C CA . MET A 1 87 ? 25.242 -21.567 -19.465 1.00 64.19 87 MET A CA 1
ATOM 676 C C . MET A 1 87 ? 24.845 -22.605 -18.404 1.00 64.19 87 MET A C 1
ATOM 678 O O . MET A 1 87 ? 24.059 -23.499 -18.718 1.00 64.19 87 MET A O 1
ATOM 682 N N . GLY A 1 88 ? 25.328 -22.471 -17.161 1.00 62.62 88 GLY A N 1
ATOM 683 C CA . GLY A 1 88 ? 25.077 -23.427 -16.078 1.00 62.62 88 GLY A CA 1
ATOM 684 C C . GLY A 1 88 ? 25.651 -24.825 -16.360 1.00 62.62 88 GLY A C 1
ATOM 685 O O . GLY A 1 88 ? 25.896 -25.209 -17.502 1.00 62.62 88 GLY A O 1
ATOM 686 N N . HIS A 1 89 ? 25.892 -25.617 -15.313 1.00 58.09 89 HIS A N 1
ATOM 687 C CA . HIS A 1 89 ? 26.246 -27.027 -15.496 1.00 58.09 89 HIS A CA 1
ATOM 688 C C . HIS A 1 89 ? 25.041 -27.772 -16.087 1.00 58.09 89 HIS A C 1
ATOM 690 O O . HIS A 1 89 ? 24.029 -27.941 -15.406 1.00 58.09 89 HIS A O 1
ATOM 696 N N . ARG A 1 90 ? 25.143 -28.166 -17.360 1.00 58.66 90 ARG A N 1
ATOM 697 C CA . ARG A 1 90 ? 24.259 -29.164 -17.972 1.00 58.66 90 ARG A CA 1
ATOM 698 C C . ARG A 1 90 ? 24.615 -30.561 -17.490 1.00 58.66 90 ARG A C 1
ATOM 700 O O . ARG A 1 90 ? 25.831 -30.832 -17.364 1.00 58.66 90 ARG A O 1
#

pLDDT: mean 78.77, std 14.21, range [45.97, 96.81]